Protein AF-A0A7C3I2M3-F1 (afdb_monomer)

Foldseek 3Di:
DDDDDPPCPPDDDPVVVVVVVVPPPVPPPPPVVPPPQPPVRVVVVVVVVLVVVLVVVPPCSDPVVVVLLVVCVVQQPHPCNQVSVVVNCVRPNDDLDDVSLVSCCPHPDLVSNLVSLVSNLVVCVPDDPVSLVVLLVSLVVCLVPPPDPVSNVSSVVSNVSD

Solvent-accessible surface area (backbone atoms only — not comparable to full-atom values): 9684 Å² total; per-residue (Å²): 135,88,78,90,84,92,76,82,73,80,74,80,50,72,67,58,54,51,58,54,58,74,63,54,80,85,72,69,71,79,67,74,67,82,64,76,67,50,72,67,56,49,51,51,50,51,50,50,51,50,51,53,52,26,66,76,54,45,80,71,49,39,72,66,40,53,51,42,55,49,42,33,67,74,23,57,99,43,90,56,21,58,59,34,46,51,57,34,38,77,76,66,46,80,70,92,50,68,71,62,40,60,57,44,63,76,42,86,52,60,72,58,27,52,53,41,50,54,53,49,56,61,58,41,73,83,50,55,70,71,58,42,51,54,49,39,54,53,30,51,51,46,39,76,67,53,88,49,65,66,61,22,51,53,26,51,53,48,49,75,74,103

Radius of gyration: 37.13 Å; Cα contacts (8 Å, |Δi|>4): 96; chains: 1; bounding box: 75×47×115 Å

Structure (mmCIF, N/CA/C/O backbone):
data_AF-A0A7C3I2M3-F1
#
_entry.id   AF-A0A7C3I2M3-F1
#
loop_
_atom_site.group_PDB
_atom_site.id
_atom_site.type_symbol
_atom_site.label_atom_id
_atom_site.label_alt_id
_atom_site.label_comp_id
_atom_site.label_asym_id
_atom_site.label_entity_id
_atom_site.label_seq_id
_atom_site.pdbx_PDB_ins_code
_atom_site.Cartn_x
_atom_site.Cartn_y
_atom_site.Cartn_z
_atom_site.occupancy
_atom_site.B_iso_or_equiv
_atom_site.auth_seq_id
_atom_site.auth_comp_id
_atom_site.auth_asym_id
_atom_site.auth_atom_id
_atom_site.pdbx_PDB_model_num
ATOM 1 N N . MET A 1 1 ? 57.751 -30.299 -99.404 1.00 35.47 1 MET A N 1
ATOM 2 C CA . MET A 1 1 ? 58.621 -30.758 -98.302 1.00 35.47 1 MET A CA 1
ATOM 3 C C . MET A 1 1 ? 58.581 -29.684 -97.222 1.00 35.47 1 MET A C 1
ATOM 5 O O . MET A 1 1 ? 58.797 -28.536 -97.583 1.00 35.47 1 MET A O 1
ATOM 9 N N . ASN A 1 2 ? 58.308 -30.091 -95.975 1.00 37.84 2 ASN A N 1
ATOM 10 C CA . ASN A 1 2 ? 58.285 -29.340 -94.700 1.00 37.84 2 ASN A CA 1
ATOM 11 C C . ASN A 1 2 ? 57.155 -28.319 -94.475 1.00 37.84 2 ASN A C 1
ATOM 13 O O . ASN A 1 2 ? 56.857 -27.534 -95.360 1.00 37.84 2 ASN A O 1
ATOM 17 N N . SER A 1 3 ? 56.537 -28.221 -93.299 1.00 35.56 3 SER A N 1
ATOM 18 C CA . SER A 1 3 ? 56.462 -29.081 -92.101 1.00 35.56 3 SER A CA 1
ATOM 19 C C . SER A 1 3 ? 55.368 -28.475 -91.216 1.00 35.56 3 SER A C 1
ATOM 21 O O . SER A 1 3 ? 55.295 -27.257 -91.093 1.00 35.56 3 SER A O 1
ATOM 23 N N . TYR A 1 4 ? 54.518 -29.327 -90.652 1.00 44.47 4 TYR A N 1
ATOM 24 C CA . TYR A 1 4 ? 53.516 -28.988 -89.644 1.00 44.47 4 TYR A CA 1
ATOM 25 C C . TYR A 1 4 ? 54.179 -28.398 -88.388 1.00 44.47 4 TYR A C 1
ATOM 27 O O . TYR A 1 4 ? 55.302 -28.795 -88.091 1.00 44.47 4 TYR A O 1
ATOM 35 N N . ASP A 1 5 ? 53.483 -27.477 -87.708 1.00 42.78 5 ASP A N 1
ATOM 36 C CA . ASP A 1 5 ? 53.436 -27.274 -86.241 1.00 42.78 5 ASP A CA 1
ATOM 37 C C . ASP A 1 5 ? 53.346 -25.782 -85.867 1.00 42.78 5 ASP A C 1
ATOM 39 O O . ASP A 1 5 ? 54.341 -25.117 -85.603 1.00 42.78 5 ASP A O 1
ATOM 43 N N . GLU A 1 6 ? 52.117 -25.256 -85.820 1.00 44.94 6 GLU A N 1
ATOM 44 C CA . GLU A 1 6 ? 51.787 -23.908 -85.313 1.00 44.94 6 GLU A CA 1
ATOM 45 C C . GLU A 1 6 ? 50.895 -23.973 -84.049 1.00 44.94 6 GLU A C 1
ATOM 47 O O . GLU A 1 6 ? 50.112 -23.072 -83.768 1.00 44.94 6 GLU A O 1
ATOM 52 N N . ASP A 1 7 ? 51.021 -25.043 -83.254 1.00 50.88 7 ASP A N 1
ATOM 53 C CA . ASP A 1 7 ? 50.264 -25.257 -82.007 1.00 50.88 7 ASP A CA 1
ATOM 54 C C . ASP A 1 7 ? 51.186 -25.486 -80.790 1.00 50.88 7 ASP A C 1
ATOM 56 O O . ASP A 1 7 ? 50.942 -26.334 -79.930 1.00 50.88 7 ASP A O 1
ATOM 60 N N . GLU A 1 8 ? 52.246 -24.688 -80.653 1.00 48.03 8 GLU A N 1
ATOM 61 C CA . GLU A 1 8 ? 53.043 -24.623 -79.421 1.00 48.03 8 GLU A CA 1
ATOM 62 C C . GLU A 1 8 ? 52.442 -23.599 -78.438 1.00 48.03 8 GLU A C 1
ATOM 64 O O . GLU A 1 8 ? 53.024 -22.575 -78.086 1.00 48.03 8 GLU A O 1
ATOM 69 N N . LYS A 1 9 ? 51.219 -23.875 -77.960 1.00 58.22 9 LYS A N 1
ATOM 70 C CA . LYS A 1 9 ? 50.716 -23.238 -76.732 1.00 58.22 9 LYS A CA 1
ATOM 71 C C . LYS A 1 9 ? 51.593 -23.703 -75.572 1.00 58.22 9 LYS A C 1
ATOM 73 O O . LYS A 1 9 ? 51.416 -24.815 -75.072 1.00 58.22 9 LYS A O 1
ATOM 78 N N . GLU A 1 10 ? 52.524 -22.840 -75.174 1.00 62.31 10 GLU A N 1
ATOM 79 C CA . GLU A 1 10 ? 53.422 -22.968 -74.023 1.00 62.31 10 GLU A CA 1
ATOM 80 C C . GLU A 1 10 ? 52.710 -23.629 -72.833 1.00 62.31 10 GLU A C 1
ATOM 82 O O . GLU A 1 10 ? 51.893 -23.025 -72.128 1.00 62.31 10 GLU A O 1
ATOM 87 N N . ARG A 1 11 ? 52.992 -24.918 -72.617 1.00 63.59 11 ARG A N 1
ATOM 88 C CA . ARG A 1 11 ? 52.470 -25.645 -71.461 1.00 63.59 11 ARG A CA 1
ATOM 89 C C . ARG A 1 11 ? 53.108 -25.037 -70.206 1.00 63.59 11 ARG A C 1
ATOM 91 O O . ARG A 1 11 ? 54.336 -24.977 -70.140 1.00 63.59 11 ARG A O 1
ATOM 98 N N . PRO A 1 12 ? 52.318 -24.604 -69.207 1.00 69.12 12 PRO A N 1
ATOM 99 C CA . PRO A 1 12 ? 52.857 -23.996 -67.998 1.00 69.12 12 PRO A CA 1
ATOM 100 C C . PRO A 1 12 ? 53.872 -24.912 -67.313 1.00 69.12 12 PRO A C 1
ATOM 102 O O . PRO A 1 12 ? 53.627 -26.109 -67.145 1.00 69.12 12 PRO A O 1
ATOM 105 N N . SER A 1 13 ? 54.994 -24.335 -66.883 1.00 72.12 13 SER A N 1
ATOM 106 C CA . SER A 1 13 ? 56.001 -25.049 -66.102 1.00 72.12 13 SER A CA 1
ATOM 107 C C . SER A 1 13 ? 55.386 -25.606 -64.817 1.00 72.12 13 SER A C 1
ATOM 109 O O . SER A 1 13 ? 54.556 -24.958 -64.174 1.00 72.12 13 SER A O 1
ATOM 111 N N . TRP A 1 14 ? 55.850 -26.779 -64.385 1.00 63.38 14 TRP A N 1
ATOM 112 C CA . TRP A 1 14 ? 55.477 -27.376 -63.099 1.00 63.38 14 TRP A CA 1
ATOM 113 C C . TRP A 1 14 ? 55.650 -26.404 -61.919 1.00 63.38 14 TRP A C 1
ATOM 115 O O . TRP A 1 14 ? 54.838 -26.412 -60.998 1.00 63.38 14 TRP A O 1
ATOM 125 N N . ARG A 1 15 ? 56.634 -25.493 -61.980 1.00 64.31 15 ARG A N 1
ATOM 126 C CA . ARG A 1 15 ? 56.826 -24.429 -60.975 1.00 64.31 15 ARG A CA 1
ATOM 127 C C . ARG A 1 15 ? 55.713 -23.376 -60.978 1.00 64.31 15 ARG A C 1
ATOM 129 O O . ARG A 1 15 ? 55.404 -22.822 -59.927 1.00 64.31 15 ARG A O 1
ATOM 136 N N . ASP A 1 16 ? 55.113 -23.081 -62.129 1.00 68.88 16 ASP A N 1
ATOM 137 C CA . ASP A 1 16 ? 54.008 -22.119 -62.231 1.00 68.88 16 ASP A CA 1
ATOM 138 C C . ASP A 1 16 ? 52.673 -22.730 -61.795 1.00 68.88 16 ASP A C 1
ATOM 140 O O . ASP A 1 16 ? 51.824 -22.028 -61.238 1.00 68.88 16 ASP A O 1
ATOM 144 N N . ILE A 1 17 ? 52.506 -24.041 -61.990 1.00 69.00 17 ILE A N 1
ATOM 145 C CA . ILE A 1 17 ? 51.377 -24.808 -61.445 1.00 69.00 17 ILE A CA 1
ATOM 146 C C . ILE A 1 17 ? 51.446 -24.816 -59.912 1.00 69.00 17 ILE A C 1
ATOM 148 O O . ILE A 1 17 ? 50.445 -24.530 -59.254 1.00 69.00 17 ILE A O 1
ATOM 152 N N . ASP A 1 18 ? 52.631 -25.048 -59.346 1.00 66.25 18 ASP A N 1
ATOM 153 C CA . ASP A 1 18 ? 52.843 -25.068 -57.895 1.00 66.25 18 ASP A CA 1
ATOM 154 C C . ASP A 1 18 ? 52.619 -23.681 -57.264 1.00 66.25 18 ASP A C 1
ATOM 156 O O . ASP A 1 18 ? 51.859 -23.529 -56.306 1.00 66.25 18 ASP A O 1
ATOM 160 N N . ARG A 1 19 ? 53.127 -22.619 -57.909 1.00 68.25 19 ARG A N 1
ATOM 161 C CA . ARG A 1 19 ? 52.897 -21.225 -57.485 1.00 68.25 19 ARG A CA 1
ATOM 162 C C . ARG A 1 19 ? 51.415 -20.823 -57.522 1.00 68.25 19 ARG A C 1
ATOM 164 O O . ARG A 1 19 ? 50.981 -19.984 -56.731 1.00 68.25 19 ARG A O 1
ATOM 171 N N . LYS A 1 20 ? 50.624 -21.384 -58.445 1.00 65.88 20 LYS A N 1
ATOM 172 C CA . LYS A 1 20 ? 49.164 -21.179 -58.488 1.00 65.88 20 LYS A CA 1
ATOM 173 C C . LYS A 1 20 ? 48.440 -21.955 -57.389 1.00 65.88 20 LYS A C 1
ATOM 175 O O . LYS A 1 20 ? 47.449 -21.448 -56.868 1.00 65.88 20 LYS A O 1
ATOM 180 N N . LYS A 1 21 ? 48.935 -23.139 -57.027 1.00 60.31 21 LYS A N 1
ATOM 181 C CA . LYS A 1 21 ? 48.366 -23.982 -55.967 1.00 60.31 21 LYS A CA 1
ATOM 182 C C . LYS A 1 21 ? 48.578 -23.376 -54.574 1.00 60.31 21 LYS A C 1
ATOM 184 O O . LYS A 1 21 ? 47.646 -23.371 -53.770 1.00 60.31 21 LYS A O 1
ATOM 189 N N . ASP A 1 22 ? 49.735 -22.757 -54.341 1.00 57.09 22 ASP A N 1
ATOM 190 C CA . ASP A 1 22 ? 50.035 -22.033 -53.094 1.00 57.09 22 ASP A CA 1
ATOM 191 C C . ASP A 1 22 ? 49.211 -20.748 -52.916 1.00 57.09 22 ASP A C 1
ATOM 193 O O . ASP A 1 22 ? 48.998 -20.279 -51.802 1.00 57.09 22 ASP A O 1
ATOM 197 N N . ARG A 1 23 ? 48.670 -20.187 -54.006 1.00 55.31 23 ARG A N 1
ATOM 198 C CA . ARG A 1 23 ? 47.716 -19.061 -53.964 1.00 55.31 23 ARG A CA 1
ATOM 199 C C . ARG A 1 23 ? 46.261 -19.510 -53.819 1.00 55.31 23 ARG A C 1
ATOM 201 O O . ARG A 1 23 ? 45.343 -18.766 -54.181 1.00 55.31 23 ARG A O 1
ATOM 208 N N . SER A 1 24 ? 46.025 -20.720 -53.321 1.00 54.09 24 SER A N 1
ATOM 209 C CA . SER A 1 24 ? 44.677 -21.184 -53.024 1.00 54.09 24 SER A CA 1
ATOM 210 C C . SER A 1 24 ? 44.012 -20.245 -52.005 1.00 54.09 24 SER A C 1
ATOM 212 O O . SER A 1 24 ? 44.433 -20.101 -50.863 1.00 54.09 24 SER A O 1
ATOM 214 N N . LYS A 1 25 ? 42.914 -19.605 -52.428 1.00 55.88 25 LYS A N 1
ATOM 215 C CA . LYS A 1 25 ? 41.998 -18.785 -51.607 1.00 55.88 25 LYS A CA 1
ATOM 216 C C . LYS A 1 25 ? 41.266 -19.590 -50.512 1.00 55.88 25 LYS A C 1
ATOM 218 O O . LYS A 1 25 ? 40.265 -19.130 -49.974 1.00 55.88 25 LYS A O 1
ATOM 223 N N . HIS A 1 26 ? 41.732 -20.796 -50.199 1.00 51.91 26 HIS A N 1
ATOM 224 C CA . HIS A 1 26 ? 41.027 -21.778 -49.376 1.00 51.91 26 HIS A CA 1
ATOM 225 C C . HIS A 1 26 ? 41.416 -21.746 -47.893 1.00 51.91 26 HIS A C 1
ATOM 227 O O . HIS A 1 26 ? 40.979 -22.601 -47.134 1.00 51.91 26 HIS A O 1
ATOM 233 N N . VAL A 1 27 ? 42.157 -20.722 -47.463 1.00 54.84 27 VAL A N 1
ATOM 234 C CA . VAL A 1 27 ? 42.201 -20.298 -46.057 1.00 54.84 27 VAL A CA 1
ATOM 235 C C . VAL A 1 27 ? 41.993 -18.784 -46.002 1.00 54.84 27 VAL A C 1
ATOM 237 O O . VAL A 1 27 ? 42.814 -18.022 -45.502 1.00 54.84 27 VAL A O 1
ATOM 240 N N . ALA A 1 28 ? 40.859 -18.316 -46.531 1.00 48.94 28 ALA A N 1
ATOM 241 C CA . ALA A 1 28 ? 40.195 -17.229 -45.830 1.00 48.94 28 ALA A CA 1
ATOM 242 C C . ALA A 1 28 ? 39.709 -17.859 -44.527 1.00 48.94 28 ALA A C 1
ATOM 244 O O . ALA A 1 28 ? 38.664 -18.500 -44.486 1.00 48.94 28 ALA A O 1
ATOM 245 N N . GLU A 1 29 ? 40.543 -17.778 -43.496 1.00 52.12 29 GLU A N 1
ATOM 246 C CA . GLU A 1 29 ? 40.106 -17.978 -42.129 1.00 52.12 29 GLU A CA 1
ATOM 247 C C . GLU A 1 29 ? 38.862 -17.090 -41.983 1.00 52.12 29 GLU A C 1
ATOM 249 O O . GLU A 1 29 ? 38.975 -15.862 -41.933 1.00 52.12 29 GLU A O 1
ATOM 254 N N . GLU A 1 30 ? 37.661 -17.675 -41.959 1.00 50.44 30 GLU A N 1
ATOM 255 C CA . GLU A 1 30 ? 36.515 -17.033 -41.328 1.00 50.44 30 GLU A CA 1
ATOM 256 C C . GLU A 1 30 ? 36.839 -16.975 -39.831 1.00 50.44 30 GLU A C 1
ATOM 258 O O . GLU A 1 30 ? 36.185 -17.562 -38.975 1.00 50.44 30 GLU A O 1
ATOM 263 N N . ARG A 1 31 ? 37.850 -16.174 -39.477 1.00 48.91 31 ARG A N 1
ATOM 264 C CA . ARG A 1 31 ? 37.712 -15.324 -38.317 1.00 48.91 31 ARG A CA 1
ATOM 265 C C . ARG A 1 31 ? 36.487 -14.508 -38.663 1.00 48.91 31 ARG A C 1
ATOM 267 O O . ARG A 1 31 ? 36.591 -13.495 -39.358 1.00 48.91 31 ARG A O 1
ATOM 274 N N . SER A 1 32 ? 35.314 -14.958 -38.218 1.00 50.56 32 SER A N 1
ATOM 275 C CA . SER A 1 32 ? 34.227 -14.035 -37.967 1.00 50.56 32 SER A CA 1
ATOM 276 C C . SER A 1 32 ? 34.844 -13.034 -37.002 1.00 50.56 32 SER A C 1
ATOM 278 O O . SER A 1 32 ? 34.954 -13.295 -35.803 1.00 50.56 32 SER A O 1
ATOM 280 N N . ALA A 1 33 ? 35.424 -11.964 -37.549 1.00 50.78 33 ALA A N 1
ATOM 281 C CA . ALA A 1 33 ? 36.006 -10.915 -36.758 1.00 50.78 33 ALA A CA 1
ATOM 282 C C . ALA A 1 33 ? 34.866 -10.537 -35.837 1.00 50.78 33 ALA A C 1
ATOM 284 O O . ALA A 1 33 ? 33.786 -10.177 -36.319 1.00 50.78 33 ALA A O 1
ATOM 285 N N . PHE A 1 34 ? 35.068 -10.736 -34.539 1.00 52.88 34 PHE A N 1
ATOM 286 C CA . PHE A 1 34 ? 34.153 -10.276 -33.522 1.00 52.88 34 PHE A CA 1
ATOM 287 C C . PHE A 1 34 ? 34.203 -8.755 -33.639 1.00 52.88 34 PHE A C 1
ATOM 289 O O . PHE A 1 34 ? 34.972 -8.084 -32.958 1.00 52.88 34 PHE A O 1
ATOM 296 N N . ARG A 1 35 ? 33.502 -8.209 -34.641 1.00 60.69 35 ARG A N 1
ATOM 297 C CA . ARG A 1 35 ? 33.447 -6.784 -34.902 1.00 60.69 35 ARG A CA 1
ATOM 298 C C . ARG A 1 35 ? 32.754 -6.257 -33.663 1.00 60.69 35 ARG A C 1
ATOM 300 O O . ARG A 1 35 ? 31.600 -6.644 -33.443 1.00 60.69 35 ARG A O 1
ATOM 307 N N . PRO A 1 36 ? 33.428 -5.455 -32.823 1.00 56.84 36 PRO A N 1
ATOM 308 C CA . PRO A 1 36 ? 32.761 -4.881 -31.674 1.00 56.84 36 PRO A CA 1
ATOM 309 C C . PRO A 1 36 ? 31.542 -4.149 -32.226 1.00 56.84 36 PRO A C 1
ATOM 311 O O . PRO A 1 36 ? 31.672 -3.270 -33.083 1.00 56.84 36 PRO A O 1
ATOM 314 N N . LYS A 1 37 ? 30.340 -4.604 -31.842 1.00 61.59 37 LYS A N 1
ATOM 315 C CA . LYS A 1 37 ? 29.097 -3.978 -32.295 1.00 61.59 37 LYS A CA 1
ATOM 316 C C . LYS A 1 37 ? 29.236 -2.488 -31.998 1.00 61.59 37 LYS A C 1
ATOM 318 O O . LYS A 1 37 ? 29.553 -2.129 -30.867 1.00 61.59 37 LYS A O 1
ATOM 323 N N . SER A 1 38 ? 29.038 -1.642 -33.011 1.00 76.31 38 SER A N 1
ATOM 324 C CA . SER A 1 38 ? 29.081 -0.185 -32.850 1.00 76.31 38 SER A CA 1
ATOM 325 C C . SER A 1 38 ? 28.263 0.227 -31.625 1.00 76.31 38 SER A C 1
ATOM 327 O O . SER A 1 38 ? 27.218 -0.372 -31.362 1.00 76.31 38 SER A O 1
ATOM 329 N N . ALA A 1 39 ? 28.689 1.264 -30.901 1.00 72.56 39 ALA A N 1
ATOM 330 C CA . ALA A 1 39 ? 27.954 1.783 -29.746 1.00 72.56 39 ALA A CA 1
ATOM 331 C C . ALA A 1 39 ? 26.463 2.027 -30.065 1.00 72.56 39 ALA A C 1
ATOM 333 O O . ALA A 1 39 ? 25.596 1.745 -29.241 1.00 72.56 39 ALA A O 1
ATOM 334 N N . LYS A 1 40 ? 26.148 2.440 -31.304 1.00 75.56 40 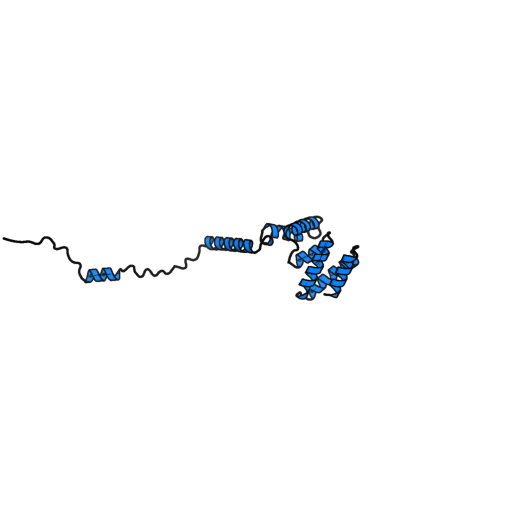LYS A N 1
ATOM 335 C CA . LYS A 1 40 ? 24.766 2.581 -31.795 1.00 75.56 40 LYS A CA 1
ATOM 336 C C . LYS A 1 40 ? 24.026 1.244 -31.911 1.00 75.56 40 LYS A C 1
ATOM 338 O O . LYS A 1 40 ? 22.866 1.162 -31.528 1.00 75.56 40 LYS A O 1
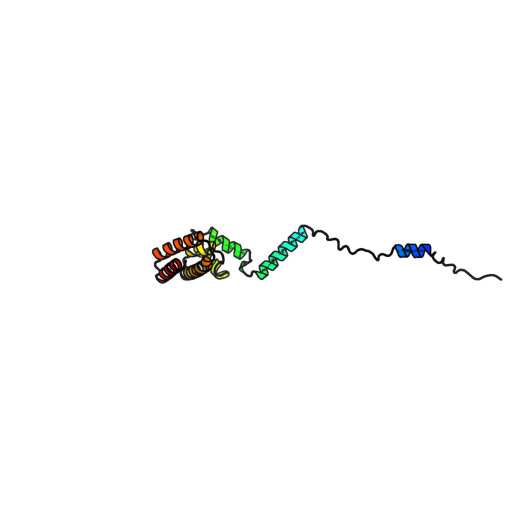ATOM 343 N N . ALA A 1 41 ? 24.687 0.194 -32.397 1.00 77.62 41 ALA A N 1
ATOM 344 C CA . ALA A 1 41 ? 24.109 -1.146 -32.512 1.00 77.62 41 ALA A CA 1
ATOM 345 C C . ALA A 1 41 ? 23.900 -1.799 -31.136 1.00 77.62 41 ALA A C 1
ATOM 347 O O . ALA A 1 41 ? 22.890 -2.461 -30.917 1.00 77.62 41 ALA A O 1
ATOM 348 N N . GLN A 1 42 ? 24.814 -1.572 -30.188 1.00 78.31 42 GLN A N 1
ATOM 349 C CA . GLN A 1 42 ? 24.634 -2.001 -28.798 1.00 78.31 42 GLN A CA 1
ATOM 350 C C . GLN A 1 42 ? 23.494 -1.240 -28.112 1.00 78.31 42 GLN A C 1
ATOM 352 O O . GLN A 1 42 ? 22.702 -1.844 -27.394 1.00 78.31 42 GLN A O 1
ATOM 357 N N . TRP A 1 43 ? 23.378 0.070 -28.350 1.00 78.62 43 TRP A N 1
ATOM 358 C CA . TRP A 1 43 ? 22.272 0.877 -27.833 1.00 78.62 43 TRP A CA 1
ATOM 359 C C . TRP A 1 43 ? 20.922 0.420 -28.398 1.00 78.62 43 TRP A C 1
ATOM 361 O O . TRP A 1 43 ? 19.994 0.191 -27.626 1.00 78.62 43 TRP A O 1
ATOM 371 N N . ALA A 1 44 ? 20.838 0.194 -29.711 1.00 79.19 44 ALA A N 1
ATOM 372 C CA . ALA A 1 44 ? 19.635 -0.321 -30.361 1.00 79.19 44 ALA A CA 1
ATOM 373 C C . ALA A 1 44 ? 19.265 -1.724 -29.853 1.00 79.19 44 ALA A C 1
ATOM 375 O O . ALA A 1 44 ? 18.106 -1.975 -29.537 1.00 79.19 44 ALA A O 1
ATOM 376 N N . GLN A 1 45 ? 20.249 -2.614 -29.677 1.00 78.19 45 GLN A N 1
ATOM 377 C CA . GLN A 1 45 ? 20.020 -3.938 -29.094 1.00 78.19 45 GLN A CA 1
ATOM 378 C C . GLN A 1 45 ? 19.508 -3.843 -27.648 1.00 78.19 45 GLN A C 1
ATOM 380 O O . GLN A 1 45 ? 18.614 -4.595 -27.272 1.00 78.19 45 GLN A O 1
ATOM 385 N N . LYS A 1 46 ? 20.033 -2.907 -26.845 1.00 78.31 46 LYS A N 1
ATOM 386 C CA . LYS A 1 46 ? 19.537 -2.650 -25.484 1.00 78.31 46 LYS A CA 1
ATOM 387 C C . LYS A 1 46 ? 18.103 -2.119 -25.478 1.00 78.31 46 LYS A C 1
ATOM 389 O O . LYS A 1 46 ? 17.334 -2.531 -24.618 1.00 78.31 46 LYS A O 1
ATOM 394 N N . GLN A 1 47 ? 17.738 -1.230 -26.407 1.00 78.81 47 GLN A N 1
ATOM 395 C CA . GLN A 1 47 ? 16.353 -0.753 -26.519 1.00 78.81 47 GLN A CA 1
ATOM 396 C C . GLN A 1 47 ? 15.412 -1.888 -26.930 1.00 78.81 47 GLN A C 1
ATOM 398 O O . GLN A 1 47 ? 14.404 -2.093 -26.267 1.00 78.81 47 GLN A O 1
ATOM 403 N N . TYR A 1 48 ? 15.793 -2.687 -27.929 1.00 76.19 48 TYR A N 1
ATOM 404 C CA . TYR A 1 48 ? 15.007 -3.837 -28.377 1.00 76.19 48 TYR A CA 1
ATOM 405 C C . TYR A 1 48 ? 14.797 -4.870 -27.262 1.00 76.19 48 TYR A C 1
ATOM 407 O O . TYR A 1 48 ? 13.675 -5.296 -27.018 1.00 76.19 48 TYR A O 1
ATOM 415 N N . LEU A 1 49 ? 15.852 -5.236 -26.525 1.00 77.31 49 LEU A N 1
ATOM 416 C CA . LEU A 1 49 ? 15.728 -6.145 -25.379 1.00 77.31 49 LEU A CA 1
ATOM 417 C C . LEU A 1 49 ? 14.805 -5.574 -24.299 1.00 77.31 49 LEU A C 1
ATOM 419 O O . LEU A 1 49 ? 13.980 -6.300 -23.759 1.00 77.31 49 LEU A O 1
ATOM 423 N N . 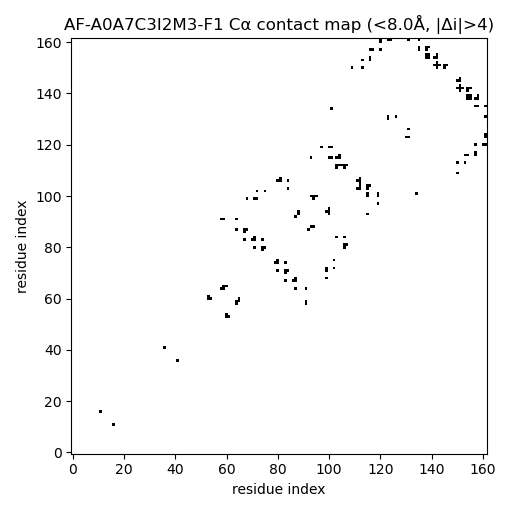LYS A 1 50 ? 14.894 -4.269 -24.029 1.00 72.94 50 LYS A N 1
ATOM 424 C CA . LYS A 1 50 ? 14.015 -3.592 -23.073 1.00 72.94 50 LYS A CA 1
ATOM 425 C C . LYS A 1 50 ? 12.555 -3.591 -23.535 1.00 72.94 50 LYS A C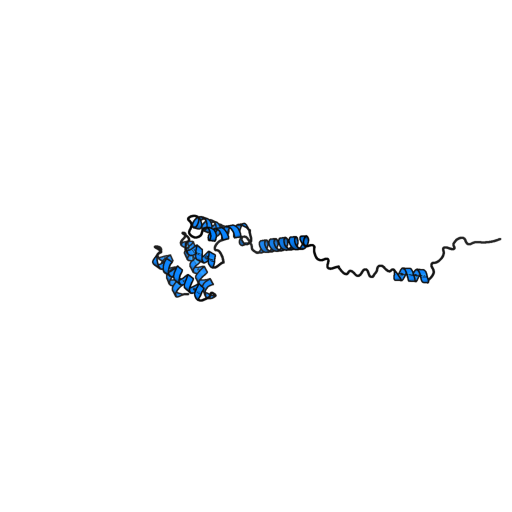 1
ATOM 427 O O . LYS A 1 50 ? 11.666 -3.794 -22.719 1.00 72.94 50 LYS A O 1
ATOM 432 N N . GLU A 1 51 ? 12.297 -3.387 -24.823 1.00 68.62 51 GLU A N 1
ATOM 433 C CA . GLU A 1 51 ? 10.950 -3.448 -25.405 1.00 68.62 51 GLU A CA 1
ATOM 434 C C . GLU A 1 51 ? 10.372 -4.865 -25.364 1.00 68.62 51 GLU A C 1
ATOM 436 O O . GLU A 1 51 ? 9.217 -5.040 -24.983 1.00 68.62 51 GLU A O 1
ATOM 441 N N . VAL A 1 52 ? 11.183 -5.877 -25.673 1.00 73.25 52 VAL A N 1
ATOM 442 C CA . VAL A 1 52 ? 10.791 -7.289 -25.583 1.00 73.25 52 VAL A CA 1
ATOM 443 C C . VAL A 1 52 ? 10.516 -7.686 -24.131 1.00 73.25 52 VAL A C 1
ATOM 445 O O . VAL A 1 52 ? 9.476 -8.268 -23.841 1.00 73.25 52 VAL A O 1
ATOM 448 N N . GLU A 1 53 ? 11.384 -7.318 -23.188 1.00 65.25 53 GLU A N 1
ATOM 449 C CA . GLU A 1 53 ? 11.121 -7.521 -21.760 1.00 65.25 53 GLU A CA 1
ATOM 450 C C . GLU A 1 53 ? 9.843 -6.812 -21.302 1.00 65.25 53 GLU A C 1
ATOM 452 O O . GLU A 1 53 ? 9.100 -7.355 -20.487 1.00 65.25 53 GLU A O 1
ATOM 457 N N . ASN A 1 54 ? 9.566 -5.617 -21.822 1.00 61.69 54 ASN A N 1
ATOM 458 C CA . ASN A 1 54 ? 8.344 -4.889 -21.500 1.00 61.69 54 ASN A CA 1
ATOM 459 C C . ASN A 1 54 ? 7.094 -5.576 -22.064 1.00 61.69 54 ASN A C 1
ATOM 461 O O . ASN A 1 54 ? 6.069 -5.610 -21.389 1.00 61.69 54 ASN A O 1
ATOM 465 N N . LEU A 1 55 ? 7.190 -6.178 -23.251 1.00 63.72 55 LEU A N 1
ATOM 466 C CA . LEU A 1 55 ? 6.142 -7.024 -23.829 1.00 63.72 55 LEU A CA 1
ATOM 467 C C . LEU A 1 55 ? 5.822 -8.227 -22.930 1.00 63.72 55 LEU A C 1
ATOM 469 O O . LEU A 1 55 ? 4.653 -8.563 -22.755 1.00 63.72 55 LEU A O 1
ATOM 473 N N . PHE A 1 56 ? 6.837 -8.832 -22.307 1.00 62.22 56 PHE A N 1
ATOM 474 C CA . PHE A 1 56 ? 6.651 -9.974 -21.405 1.00 62.22 56 PHE A CA 1
ATOM 475 C C . PHE A 1 56 ? 6.243 -9.595 -19.971 1.00 62.22 56 PHE A C 1
ATOM 477 O O . PHE A 1 56 ? 5.693 -10.431 -19.260 1.00 62.22 56 PHE A O 1
ATOM 484 N N . LYS A 1 57 ? 6.460 -8.345 -19.540 1.00 62.06 57 LYS A N 1
ATOM 485 C CA . LYS A 1 57 ? 6.083 -7.833 -18.203 1.00 62.06 57 LYS A CA 1
ATOM 486 C C . LYS A 1 57 ? 4.650 -7.255 -18.139 1.00 62.06 57 LYS A C 1
ATOM 488 O O . LYS A 1 57 ? 4.210 -6.828 -17.073 1.00 62.06 57 LYS A O 1
ATOM 493 N N . GLY A 1 58 ? 3.905 -7.255 -19.249 1.00 68.62 58 GLY A N 1
ATOM 494 C CA . GLY A 1 58 ? 2.490 -6.856 -19.304 1.00 68.62 58 GLY A CA 1
ATOM 495 C C . GLY A 1 58 ? 2.239 -5.351 -19.110 1.00 68.62 58 GLY A C 1
ATOM 496 O O . GLY A 1 58 ? 3.138 -4.524 -19.269 1.00 68.62 58 GLY A O 1
ATOM 497 N N . LYS A 1 59 ? 1.001 -4.972 -18.745 1.00 68.56 59 LYS A N 1
ATOM 498 C CA . LYS A 1 59 ? 0.574 -3.562 -18.582 1.00 68.56 59 LYS A CA 1
ATOM 499 C C . LYS A 1 59 ? 1.447 -2.748 -17.608 1.00 68.56 59 LYS A C 1
ATOM 501 O O . LYS A 1 59 ? 1.568 -1.539 -17.779 1.00 68.56 59 LYS A O 1
ATOM 506 N N . LYS A 1 60 ? 2.092 -3.394 -16.625 1.00 70.62 60 LYS A N 1
ATOM 507 C CA . LYS A 1 60 ? 2.938 -2.744 -15.603 1.00 70.62 60 LYS A CA 1
ATOM 508 C C . LYS A 1 60 ? 4.347 -2.356 -16.101 1.00 70.62 60 LYS A C 1
ATOM 510 O O . LYS A 1 60 ? 5.092 -1.679 -15.397 1.00 70.62 60 LYS A O 1
ATOM 515 N N . ALA A 1 61 ? 4.732 -2.742 -17.320 1.00 71.94 61 ALA A N 1
ATOM 516 C CA . ALA A 1 61 ? 6.045 -2.423 -17.898 1.00 71.94 61 ALA A CA 1
ATOM 517 C C . ALA A 1 61 ? 6.074 -1.122 -18.718 1.00 71.94 61 ALA A C 1
ATOM 519 O O . ALA A 1 61 ? 7.103 -0.743 -19.288 1.00 71.94 61 ALA A O 1
ATOM 520 N N . THR A 1 62 ? 4.927 -0.456 -18.834 1.00 82.56 62 THR A N 1
ATOM 521 C CA . THR A 1 62 ? 4.769 0.745 -19.646 1.00 82.56 62 THR A CA 1
ATOM 522 C C . THR A 1 62 ? 5.300 1.977 -18.914 1.00 82.56 62 THR A C 1
ATOM 524 O O . THR A 1 62 ? 5.347 2.047 -17.684 1.00 82.56 62 THR A O 1
ATOM 527 N N . LYS A 1 63 ? 5.686 3.004 -19.682 1.00 86.12 63 LYS A N 1
ATOM 528 C CA . LYS A 1 63 ? 6.013 4.322 -19.111 1.00 86.12 63 LYS A CA 1
ATOM 529 C C . LYS A 1 63 ? 4.811 4.920 -18.376 1.00 86.12 63 LYS A C 1
ATOM 531 O O . LYS A 1 63 ? 4.989 5.616 -17.387 1.00 86.12 63 LYS A O 1
ATOM 536 N N . GLU A 1 64 ? 3.605 4.629 -18.850 1.00 88.38 64 GLU A N 1
ATOM 537 C CA . GLU A 1 64 ? 2.350 5.084 -18.255 1.00 88.38 64 GLU A CA 1
ATOM 538 C C . GLU A 1 64 ? 2.140 4.501 -16.860 1.00 88.38 64 GLU A C 1
ATOM 540 O O . GLU A 1 64 ? 1.796 5.250 -15.948 1.00 88.38 64 GLU A O 1
ATOM 545 N N . HIS A 1 65 ? 2.437 3.212 -16.664 1.00 91.06 65 HIS A N 1
ATOM 546 C CA . HIS A 1 65 ? 2.419 2.600 -15.340 1.00 91.06 65 HIS A CA 1
ATOM 547 C C . HIS A 1 65 ? 3.406 3.289 -14.392 1.00 91.06 65 HIS A C 1
ATOM 549 O O . HIS A 1 65 ? 3.031 3.642 -13.278 1.00 91.06 65 HIS A O 1
ATOM 555 N N . ALA A 1 66 ? 4.641 3.547 -14.839 1.00 90.38 66 ALA A N 1
ATOM 556 C CA . ALA A 1 66 ? 5.641 4.231 -14.018 1.00 90.38 66 ALA A CA 1
ATOM 557 C C . ALA A 1 66 ? 5.198 5.652 -13.623 1.00 90.38 66 ALA A C 1
ATOM 559 O O . ALA A 1 66 ? 5.337 6.038 -12.467 1.00 90.38 66 ALA A O 1
ATOM 560 N N . ILE A 1 67 ? 4.606 6.406 -14.556 1.00 93.44 67 ILE A N 1
ATOM 561 C CA . ILE A 1 67 ? 4.070 7.750 -14.288 1.00 93.44 67 ILE A CA 1
ATOM 562 C C . ILE A 1 67 ? 2.893 7.683 -13.308 1.00 93.44 67 ILE A C 1
ATOM 564 O O . ILE A 1 67 ? 2.798 8.507 -12.399 1.00 93.44 67 ILE A O 1
ATOM 568 N N . ALA A 1 68 ? 1.985 6.721 -13.485 1.00 92.75 68 ALA A N 1
ATOM 569 C CA . ALA A 1 68 ? 0.837 6.543 -12.601 1.00 92.75 68 ALA A CA 1
ATOM 570 C C . ALA A 1 68 ? 1.272 6.129 -11.186 1.00 92.75 68 ALA A C 1
ATOM 572 O O . ALA A 1 68 ? 0.743 6.650 -10.206 1.00 92.75 68 ALA A O 1
ATOM 573 N N . HIS A 1 69 ? 2.268 5.249 -11.087 1.00 94.12 69 HIS A N 1
ATOM 574 C CA . HIS A 1 69 ? 2.880 4.822 -9.831 1.00 94.12 69 HIS A CA 1
ATOM 575 C C . HIS A 1 69 ? 3.558 5.994 -9.112 1.00 94.12 69 HIS A C 1
ATOM 577 O O . HIS A 1 69 ? 3.230 6.295 -7.966 1.00 94.12 69 HIS A O 1
ATOM 583 N N . GLU A 1 70 ? 4.405 6.751 -9.813 1.00 95.25 70 GLU A N 1
ATOM 584 C CA . GLU A 1 70 ? 5.067 7.941 -9.266 1.00 95.25 70 GLU A CA 1
ATOM 585 C C . GLU A 1 70 ? 4.054 9.011 -8.826 1.00 95.25 70 GLU A C 1
ATOM 587 O O . GLU A 1 70 ? 4.245 9.683 -7.809 1.00 95.25 70 GLU A O 1
ATOM 592 N N . ALA A 1 71 ? 2.937 9.153 -9.547 1.00 95.56 71 ALA A N 1
ATOM 593 C CA . ALA A 1 71 ? 1.881 10.089 -9.183 1.00 95.56 71 ALA A CA 1
ATOM 594 C C . ALA A 1 71 ? 1.257 9.778 -7.811 1.00 95.56 71 ALA A C 1
ATOM 596 O O . ALA A 1 71 ? 0.894 10.720 -7.103 1.00 95.56 71 ALA A O 1
ATOM 597 N N . ILE A 1 72 ? 1.161 8.504 -7.406 1.00 97.00 72 ILE A N 1
ATOM 598 C CA . ILE A 1 72 ? 0.672 8.125 -6.068 1.00 97.00 72 ILE A CA 1
ATOM 599 C C . ILE A 1 72 ? 1.588 8.715 -4.994 1.00 97.00 72 ILE A C 1
ATOM 601 O O . ILE A 1 72 ? 1.111 9.410 -4.095 1.00 97.00 72 ILE A O 1
ATOM 605 N N . HIS A 1 73 ? 2.899 8.505 -5.128 1.00 96.50 73 HIS A N 1
ATOM 606 C CA . HIS A 1 73 ? 3.902 9.024 -4.192 1.00 96.50 73 HIS A CA 1
ATOM 607 C C . HIS A 1 73 ? 3.928 10.548 -4.181 1.00 96.50 73 HIS A C 1
ATOM 609 O O . HIS A 1 73 ? 3.875 11.172 -3.124 1.00 96.50 73 HIS A O 1
ATOM 615 N N . LYS A 1 74 ? 3.937 11.164 -5.365 1.00 96.81 74 LYS A N 1
ATOM 616 C CA . LYS A 1 74 ? 3.980 12.622 -5.518 1.00 96.81 74 LYS A CA 1
ATOM 617 C C . LYS A 1 74 ? 2.780 13.320 -4.883 1.00 96.81 74 LYS A C 1
ATOM 619 O O . LYS A 1 74 ? 2.912 14.439 -4.392 1.00 96.81 74 LYS A O 1
ATOM 624 N N . TYR A 1 75 ? 1.604 12.702 -4.953 1.00 96.94 75 TYR A N 1
ATOM 625 C CA . TYR A 1 75 ? 0.374 13.286 -4.432 1.00 96.94 75 TYR A CA 1
ATOM 626 C C . TYR A 1 75 ? 0.015 12.811 -3.025 1.00 96.94 75 TYR A C 1
ATOM 628 O O . TYR A 1 75 ? -1.017 13.259 -2.522 1.00 96.94 75 TYR A O 1
ATOM 636 N N . ALA A 1 76 ? 0.835 11.980 -2.375 1.00 94.25 76 ALA A N 1
ATOM 637 C CA . ALA A 1 76 ? 0.626 11.555 -0.993 1.00 94.25 76 ALA A CA 1
ATOM 638 C C . ALA A 1 76 ? 0.417 12.763 -0.060 1.00 94.25 76 ALA A C 1
ATOM 640 O O . ALA A 1 76 ? 1.115 13.772 -0.152 1.00 94.25 76 ALA A O 1
ATOM 641 N N . GLY A 1 77 ? -0.604 12.692 0.798 1.00 91.25 77 GLY A N 1
ATOM 642 C CA . GLY A 1 77 ? -0.981 13.792 1.698 1.00 91.25 77 GLY A CA 1
ATOM 643 C C . GLY A 1 77 ? -1.656 14.998 1.025 1.00 91.25 77 GLY A C 1
ATOM 644 O O . GLY A 1 77 ? -2.008 15.957 1.705 1.00 91.25 77 GLY A O 1
ATOM 645 N N . THR A 1 78 ? -1.876 14.973 -0.294 1.00 96.19 78 THR A N 1
ATOM 646 C CA . THR A 1 78 ? -2.591 16.038 -1.020 1.00 96.19 78 THR A CA 1
ATOM 647 C C . THR A 1 78 ? -4.008 15.608 -1.402 1.00 96.19 78 THR A C 1
ATOM 649 O O . THR A 1 78 ? -4.318 14.421 -1.500 1.00 96.19 78 THR A O 1
ATOM 652 N N . SER A 1 79 ? -4.874 16.569 -1.736 1.00 93.25 79 SER A N 1
ATOM 653 C CA . SER A 1 79 ? -6.236 16.284 -2.221 1.00 93.25 79 SER A CA 1
ATOM 654 C C . SER A 1 79 ? -6.271 15.451 -3.512 1.00 93.25 79 SER A C 1
ATOM 656 O O . SER A 1 79 ? -7.267 14.782 -3.792 1.00 93.25 79 SER A O 1
ATOM 658 N N . LYS A 1 80 ? -5.180 15.448 -4.292 1.00 96.12 80 LYS A N 1
ATOM 659 C CA . LYS A 1 80 ? -5.056 14.687 -5.545 1.00 96.12 80 LYS A CA 1
ATOM 660 C C . LYS A 1 80 ? -4.742 13.206 -5.326 1.00 96.12 80 LYS A C 1
ATOM 662 O O . LYS A 1 80 ? -4.922 12.432 -6.266 1.00 96.12 80 LYS A O 1
ATOM 667 N N . PHE A 1 81 ? -4.334 12.810 -4.116 1.00 97.19 81 PHE A N 1
ATOM 668 C CA . PHE A 1 81 ? -3.959 11.433 -3.782 1.00 97.19 81 PHE A CA 1
ATOM 669 C C . PHE A 1 81 ? -5.043 10.432 -4.181 1.00 97.19 81 PHE A C 1
ATOM 671 O O . PHE A 1 81 ? -4.810 9.518 -4.967 1.00 97.19 81 PHE A O 1
ATOM 678 N N . ASN A 1 82 ? -6.271 10.674 -3.718 1.00 96.75 82 ASN A N 1
ATOM 679 C CA . ASN A 1 82 ? -7.390 9.771 -3.953 1.00 96.75 82 ASN A CA 1
ATOM 680 C C . ASN A 1 82 ? -7.710 9.598 -5.446 1.00 96.75 82 ASN A C 1
ATOM 682 O O . ASN A 1 82 ? -8.097 8.518 -5.889 1.00 96.75 82 ASN A O 1
ATOM 686 N N . THR A 1 83 ? -7.548 10.654 -6.240 1.00 96.88 83 THR A N 1
ATOM 687 C CA . THR A 1 83 ? -7.759 10.586 -7.689 1.00 96.88 83 THR A CA 1
ATOM 688 C C . THR A 1 83 ? -6.647 9.794 -8.374 1.00 96.88 83 THR A C 1
ATOM 690 O O . THR A 1 83 ? -6.933 9.030 -9.292 1.00 96.88 83 THR A O 1
ATOM 693 N N . ALA A 1 84 ? -5.395 9.956 -7.935 1.00 96.62 84 ALA A N 1
ATOM 694 C CA . ALA A 1 84 ? -4.255 9.220 -8.478 1.00 96.62 84 ALA A CA 1
ATOM 695 C C . ALA A 1 84 ? -4.356 7.717 -8.179 1.00 96.62 84 ALA A C 1
ATOM 697 O O . ALA A 1 84 ? -4.269 6.911 -9.102 1.00 96.62 84 ALA A O 1
ATOM 698 N N . VAL A 1 85 ? -4.644 7.356 -6.924 1.00 96.94 85 VAL A N 1
ATOM 699 C CA . VAL A 1 85 ? -4.835 5.958 -6.505 1.00 96.94 85 VAL A CA 1
ATOM 700 C C . VAL A 1 85 ? -5.999 5.313 -7.255 1.00 96.94 85 VAL A C 1
ATOM 702 O O . VAL A 1 85 ? -5.841 4.218 -7.782 1.00 96.94 85 VAL A O 1
ATOM 705 N N . LYS A 1 86 ? -7.139 6.012 -7.383 1.00 96.69 86 LYS A N 1
ATOM 706 C CA . LYS A 1 86 ? -8.298 5.498 -8.130 1.00 96.69 86 LYS A CA 1
ATOM 707 C C . LYS A 1 86 ? -7.921 5.112 -9.564 1.00 96.69 86 LYS A C 1
ATOM 709 O O . LYS A 1 86 ? -8.172 3.988 -9.978 1.00 96.69 86 LYS A O 1
ATOM 714 N N . LYS A 1 87 ? -7.283 6.036 -10.291 1.00 95.38 87 LYS A N 1
ATOM 715 C CA . LYS A 1 87 ? -6.858 5.810 -11.682 1.00 95.38 87 LYS A CA 1
ATOM 716 C C . LYS A 1 87 ? -5.864 4.660 -11.808 1.00 95.38 87 LYS A C 1
ATOM 718 O O . LYS A 1 87 ? -5.911 3.926 -12.785 1.00 95.38 87 LYS A O 1
ATOM 723 N N . TYR A 1 88 ? -4.954 4.530 -10.844 1.00 95.56 88 TYR A N 1
ATOM 724 C CA . TYR A 1 88 ? -3.973 3.454 -10.852 1.00 95.56 88 TYR A CA 1
ATOM 725 C C . TYR A 1 88 ? -4.641 2.088 -10.671 1.00 95.56 88 TYR A C 1
ATOM 727 O O . TYR A 1 88 ? -4.405 1.193 -11.474 1.00 95.56 88 TYR A O 1
ATOM 735 N N . ILE A 1 89 ? -5.510 1.947 -9.666 1.00 94.38 89 ILE A N 1
ATOM 736 C CA . ILE A 1 89 ? -6.172 0.672 -9.355 1.00 94.38 89 ILE A CA 1
ATOM 737 C C . ILE A 1 89 ? -7.111 0.237 -10.486 1.00 94.38 89 ILE A C 1
ATOM 739 O O . ILE A 1 89 ? -7.148 -0.945 -10.812 1.00 94.38 89 ILE A O 1
ATOM 743 N N . GLU A 1 90 ? -7.837 1.170 -11.111 1.00 92.69 90 GLU A N 1
ATOM 744 C CA . GLU A 1 90 ? -8.725 0.863 -12.244 1.00 92.69 90 GLU A CA 1
ATOM 745 C C . GLU A 1 90 ? -7.973 0.252 -13.441 1.00 92.69 90 GLU A C 1
ATOM 747 O O . GLU A 1 90 ? -8.514 -0.617 -14.121 1.00 92.69 90 GLU A O 1
ATOM 752 N N . GLU A 1 91 ? -6.729 0.673 -13.687 1.00 90.56 91 GLU A N 1
ATOM 753 C CA . GLU A 1 91 ? -5.952 0.230 -14.852 1.00 90.56 91 GLU A CA 1
ATOM 754 C C . GLU A 1 91 ? -4.996 -0.938 -14.543 1.00 90.56 91 GLU A C 1
ATOM 756 O O . GLU A 1 91 ? -4.769 -1.799 -15.402 1.00 90.56 91 GLU A O 1
ATOM 761 N N . TYR A 1 92 ? -4.430 -0.971 -13.331 1.00 91.12 92 TYR A N 1
ATOM 762 C CA . TYR A 1 92 ? -3.300 -1.838 -12.966 1.00 91.12 92 TYR A CA 1
ATOM 763 C C . TYR A 1 92 ? -3.530 -2.721 -11.726 1.00 91.12 92 TYR A C 1
ATOM 765 O O . TYR A 1 92 ? -2.645 -3.519 -11.407 1.00 91.12 92 TYR A O 1
ATOM 773 N N . ASP A 1 93 ? -4.691 -2.613 -11.068 1.00 91.69 93 ASP A N 1
ATOM 774 C CA . ASP A 1 93 ? -5.004 -3.231 -9.766 1.00 91.69 93 ASP A CA 1
ATOM 775 C C . ASP A 1 93 ? -4.046 -2.768 -8.641 1.00 91.69 93 ASP A C 1
ATOM 777 O O . ASP A 1 93 ? -3.460 -1.683 -8.721 1.00 91.69 93 ASP A O 1
ATOM 781 N N . LEU A 1 94 ? -3.926 -3.528 -7.544 1.00 93.12 94 LEU A N 1
ATOM 782 C CA . LEU A 1 94 ? -3.043 -3.172 -6.432 1.00 93.12 94 LEU A CA 1
ATOM 783 C C . LEU A 1 94 ? -1.554 -3.156 -6.849 1.00 93.12 94 LEU A C 1
ATOM 785 O O . LEU A 1 94 ? -1.096 -4.011 -7.620 1.00 93.12 94 LEU A O 1
ATOM 789 N N . PRO A 1 95 ? -0.774 -2.200 -6.311 1.00 93.31 95 PRO A N 1
ATOM 790 C CA . PRO A 1 95 ? 0.674 -2.188 -6.467 1.00 93.31 95 PRO A CA 1
ATOM 791 C C . PRO A 1 95 ? 1.314 -3.346 -5.689 1.00 93.31 95 PRO A C 1
ATOM 793 O O . PRO A 1 95 ? 0.811 -3.773 -4.653 1.00 93.31 95 PRO A O 1
ATOM 796 N N . ASP A 1 96 ? 2.452 -3.836 -6.177 1.00 89.69 96 ASP A N 1
ATOM 797 C CA . ASP A 1 96 ? 3.143 -4.990 -5.583 1.00 89.69 96 ASP A CA 1
ATOM 798 C C . ASP A 1 96 ? 4.184 -4.586 -4.524 1.00 89.69 96 ASP A C 1
ATOM 800 O O . ASP A 1 96 ? 4.638 -5.423 -3.733 1.00 89.69 96 ASP A O 1
ATOM 804 N N . ASP A 1 97 ? 4.587 -3.314 -4.518 1.00 92.06 97 ASP A N 1
ATOM 805 C CA . ASP A 1 97 ? 5.640 -2.790 -3.660 1.00 92.06 97 ASP A CA 1
ATOM 806 C C . ASP A 1 97 ? 5.111 -2.303 -2.305 1.00 92.06 97 ASP A C 1
ATOM 808 O O . ASP A 1 97 ? 4.034 -1.712 -2.186 1.00 92.06 97 ASP A O 1
ATOM 812 N N . TRP A 1 98 ? 5.915 -2.539 -1.268 1.00 93.94 98 TRP A N 1
ATOM 813 C CA . TRP A 1 98 ? 5.542 -2.258 0.114 1.00 93.94 98 TRP A CA 1
ATOM 814 C C . T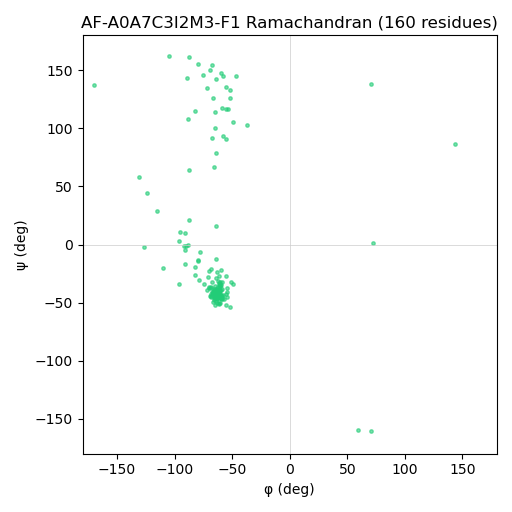RP A 1 98 ? 5.212 -0.785 0.357 1.00 93.94 98 TRP A C 1
ATOM 816 O O . TRP A 1 98 ? 4.213 -0.475 1.001 1.00 93.94 98 TRP A O 1
ATOM 826 N N . SER A 1 99 ? 6.039 0.137 -0.143 1.00 94.25 99 SER A N 1
ATOM 827 C CA . SER A 1 99 ? 5.888 1.565 0.152 1.00 94.25 99 SER A CA 1
ATOM 828 C C . SER A 1 99 ? 4.602 2.132 -0.442 1.00 94.25 99 SER A C 1
ATOM 830 O O . SER A 1 99 ? 3.899 2.877 0.240 1.00 94.25 99 SER A O 1
ATOM 832 N N . THR A 1 100 ? 4.243 1.744 -1.667 1.00 96.12 100 THR A N 1
ATOM 833 C CA . THR A 1 10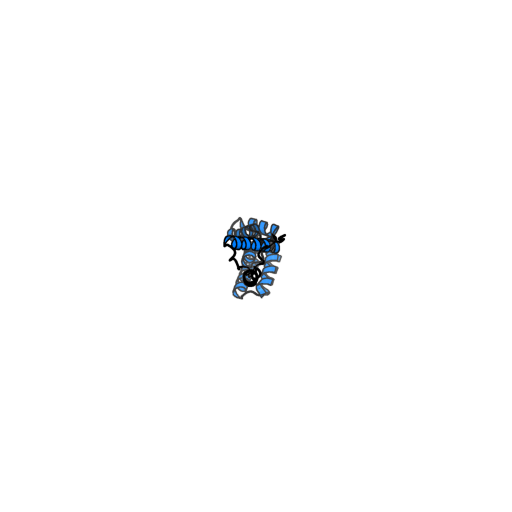0 ? 2.986 2.182 -2.289 1.00 96.12 100 THR A CA 1
ATOM 834 C C . THR A 1 100 ? 1.787 1.551 -1.595 1.00 96.12 100 THR A C 1
ATOM 836 O O . THR A 1 100 ? 0.850 2.271 -1.258 1.00 96.12 100 THR A O 1
ATOM 839 N N . LEU A 1 101 ? 1.825 0.247 -1.289 1.00 96.69 101 LEU A N 1
ATOM 840 C CA . LEU A 1 101 ? 0.779 -0.402 -0.487 1.00 96.69 101 LEU A CA 1
ATOM 841 C C . LEU A 1 101 ? 0.580 0.304 0.861 1.00 96.69 101 LEU A C 1
ATOM 843 O O . LEU A 1 101 ? -0.550 0.566 1.263 1.00 96.69 101 LEU A O 1
ATOM 847 N N . PHE A 1 102 ? 1.665 0.686 1.531 1.00 96.12 102 PHE A N 1
ATOM 848 C CA . PHE A 1 102 ? 1.602 1.397 2.804 1.00 96.12 102 PHE A CA 1
ATOM 849 C C . PHE A 1 102 ? 0.931 2.774 2.682 1.00 96.12 102 PHE A C 1
ATOM 851 O O . PHE A 1 102 ? 0.156 3.155 3.559 1.00 96.12 102 PHE A O 1
ATOM 858 N N . LEU A 1 103 ? 1.170 3.507 1.587 1.00 96.88 103 LEU A N 1
ATOM 859 C CA . LEU A 1 103 ? 0.472 4.769 1.301 1.00 96.88 103 LEU A CA 1
ATOM 860 C C . LEU A 1 103 ? -1.024 4.554 1.054 1.00 96.88 103 LEU A C 1
ATOM 862 O O . LEU A 1 103 ? -1.845 5.367 1.477 1.00 96.88 103 LEU A O 1
ATOM 866 N N . LEU A 1 104 ? -1.394 3.462 0.380 1.00 97.25 104 LEU A N 1
ATOM 867 C CA . LEU A 1 104 ? -2.789 3.140 0.071 1.00 97.25 104 LEU A CA 1
ATOM 868 C C . LEU A 1 104 ? -3.645 2.874 1.322 1.00 97.25 104 LEU A C 1
ATOM 870 O O . LEU A 1 104 ? -4.868 2.896 1.214 1.00 97.25 104 LEU A O 1
ATOM 874 N N . LEU A 1 105 ? -3.048 2.697 2.505 1.00 96.31 105 LEU A N 1
ATOM 875 C CA . LEU A 1 105 ? -3.787 2.645 3.772 1.00 96.31 105 LEU A CA 1
ATOM 876 C C . LEU A 1 105 ? -4.520 3.959 4.099 1.00 96.31 105 LEU A C 1
ATOM 878 O O . LEU A 1 105 ? -5.504 3.931 4.830 1.00 96.31 105 LEU A O 1
ATOM 882 N N . ASP A 1 106 ? -4.075 5.092 3.543 1.00 94.12 106 ASP A N 1
ATOM 883 C CA . ASP A 1 106 ? -4.734 6.401 3.685 1.00 94.12 106 ASP A CA 1
ATOM 884 C C . ASP A 1 106 ? -5.763 6.677 2.571 1.00 94.12 106 ASP A C 1
ATOM 886 O O . ASP A 1 106 ? -6.238 7.805 2.396 1.00 94.12 106 ASP A O 1
ATOM 890 N N . TYR A 1 107 ? -6.088 5.668 1.758 1.00 96.00 107 TYR A N 1
ATOM 891 C CA . TYR A 1 107 ? -7.047 5.812 0.673 1.00 96.00 107 TYR A CA 1
ATOM 892 C C . TYR A 1 107 ? -8.493 5.855 1.180 1.00 96.00 107 TYR A C 1
ATOM 894 O O . TYR A 1 107 ? -8.862 5.183 2.138 1.00 96.00 107 TYR A O 1
ATOM 902 N N . LYS A 1 108 ? -9.347 6.632 0.503 1.00 94.25 108 LYS A N 1
ATOM 903 C CA . LYS A 1 108 ? -10.742 6.841 0.927 1.00 94.25 108 LYS A CA 1
ATOM 904 C C . LYS A 1 108 ? -11.662 5.627 0.764 1.00 94.25 108 LYS A C 1
ATOM 906 O O . LYS A 1 108 ? -12.724 5.604 1.377 1.00 94.25 108 LYS A O 1
ATOM 911 N N . ASP A 1 109 ? -11.330 4.686 -0.120 1.00 94.44 109 ASP A N 1
ATOM 912 C CA . ASP A 1 109 ? -12.161 3.499 -0.340 1.00 94.44 109 ASP A CA 1
ATOM 913 C C . ASP A 1 109 ? -11.748 2.395 0.629 1.00 94.44 109 ASP A C 1
ATOM 915 O O . ASP A 1 109 ? -10.697 1.767 0.475 1.00 94.44 109 ASP A O 1
ATOM 919 N N . LEU A 1 110 ? -12.605 2.142 1.615 1.00 94.81 110 LEU A N 1
ATOM 920 C CA . LEU A 1 110 ? -12.343 1.170 2.670 1.00 94.81 110 LEU A CA 1
ATOM 921 C C . LEU A 1 110 ? -12.222 -0.258 2.127 1.00 94.81 110 LEU A C 1
ATOM 923 O O . LEU A 1 110 ? -11.479 -1.057 2.690 1.00 94.81 110 LEU A O 1
ATOM 927 N N . SER A 1 111 ? -12.888 -0.582 1.017 1.00 93.38 111 SER A N 1
ATOM 928 C CA . SER A 1 111 ? -12.803 -1.912 0.396 1.00 93.38 111 SER A CA 1
ATOM 929 C C . SER A 1 111 ? -11.394 -2.171 -0.135 1.00 93.38 111 SER A C 1
ATOM 931 O O . SER A 1 111 ? -10.841 -3.261 0.021 1.00 93.38 111 SER A O 1
ATOM 933 N N . VAL A 1 112 ? -10.780 -1.140 -0.722 1.00 95.25 112 VAL A N 1
ATOM 934 C CA . VAL A 1 112 ? -9.381 -1.183 -1.158 1.00 95.25 112 VAL A CA 1
ATOM 935 C C . VAL A 1 112 ? -8.456 -1.253 0.051 1.00 95.25 112 VAL A C 1
ATOM 937 O O . VAL A 1 112 ? -7.556 -2.088 0.059 1.00 95.25 112 VAL A O 1
ATOM 940 N N . VAL A 1 113 ? -8.693 -0.446 1.090 1.00 96.62 113 VAL A N 1
ATOM 941 C CA . VAL A 1 113 ? -7.874 -0.476 2.315 1.00 96.62 113 VAL A CA 1
ATOM 942 C C . VAL A 1 113 ? -7.878 -1.875 2.944 1.00 96.62 113 VAL A C 1
ATOM 944 O O . VAL A 1 113 ? -6.812 -2.393 3.265 1.00 96.62 113 VAL A O 1
ATOM 947 N N . LYS A 1 114 ? -9.035 -2.545 3.032 1.00 95.50 114 LYS A N 1
ATOM 948 C CA . LYS A 1 114 ? -9.148 -3.932 3.529 1.00 95.50 114 LYS A CA 1
ATOM 949 C C . LYS A 1 114 ? -8.281 -4.907 2.718 1.00 95.50 114 LYS A C 1
ATOM 951 O O . LYS A 1 114 ? -7.505 -5.667 3.298 1.00 95.50 114 LYS A O 1
ATOM 956 N N . ARG A 1 115 ? -8.335 -4.836 1.379 1.00 95.69 115 ARG A N 1
ATOM 957 C CA . ARG A 1 115 ? -7.474 -5.645 0.484 1.00 95.69 115 ARG A CA 1
ATOM 958 C C . ARG A 1 115 ? -5.985 -5.354 0.693 1.00 95.69 115 ARG A C 1
ATOM 960 O O . ARG A 1 115 ? -5.166 -6.273 0.689 1.00 95.69 115 ARG A O 1
ATOM 967 N N . VAL A 1 116 ? -5.630 -4.087 0.893 1.00 97.38 116 VAL A N 1
ATOM 968 C CA . VAL A 1 116 ? -4.248 -3.650 1.135 1.00 97.38 116 VAL A CA 1
ATOM 969 C C . VAL A 1 116 ? -3.728 -4.181 2.471 1.00 97.38 116 VAL A C 1
ATOM 971 O O . VAL A 1 116 ? -2.607 -4.681 2.511 1.00 97.38 116 VAL A O 1
ATOM 974 N N . ILE A 1 117 ? -4.533 -4.146 3.540 1.00 96.81 117 ILE A N 1
ATOM 975 C CA . ILE A 1 117 ? -4.156 -4.706 4.849 1.00 96.81 117 ILE A CA 1
ATOM 976 C C . ILE A 1 117 ? -3.871 -6.206 4.731 1.00 96.81 117 ILE A C 1
ATOM 978 O O . ILE A 1 117 ? -2.833 -6.658 5.213 1.00 96.81 117 ILE A O 1
ATOM 982 N N . ALA A 1 118 ? -4.739 -6.962 4.052 1.00 94.88 118 ALA A N 1
ATOM 983 C CA . ALA A 1 118 ? -4.517 -8.388 3.812 1.00 94.88 118 ALA A CA 1
ATOM 984 C C . ALA A 1 118 ? -3.203 -8.638 3.047 1.00 94.88 118 ALA A C 1
ATOM 986 O O . ALA A 1 118 ? -2.369 -9.429 3.485 1.00 94.88 118 ALA A O 1
ATOM 987 N N . THR A 1 119 ? -2.966 -7.878 1.973 1.00 95.69 119 THR A N 1
ATOM 988 C CA . THR A 1 119 ? -1.743 -7.987 1.156 1.00 95.69 119 THR A CA 1
ATOM 989 C C . THR A 1 119 ? -0.481 -7.656 1.964 1.00 95.69 119 THR A C 1
ATOM 991 O O . THR A 1 119 ? 0.539 -8.338 1.855 1.00 95.69 119 THR A O 1
ATOM 994 N N . LEU A 1 120 ? -0.531 -6.614 2.800 1.00 95.94 120 LEU A N 1
ATOM 995 C CA . LEU A 1 120 ? 0.582 -6.229 3.667 1.00 95.94 120 LEU A CA 1
ATOM 996 C C . LEU A 1 120 ? 0.831 -7.262 4.771 1.00 95.94 120 LEU A C 1
ATOM 998 O O . LEU A 1 120 ? 1.989 -7.525 5.075 1.00 95.94 120 LEU A O 1
ATOM 1002 N N . LYS A 1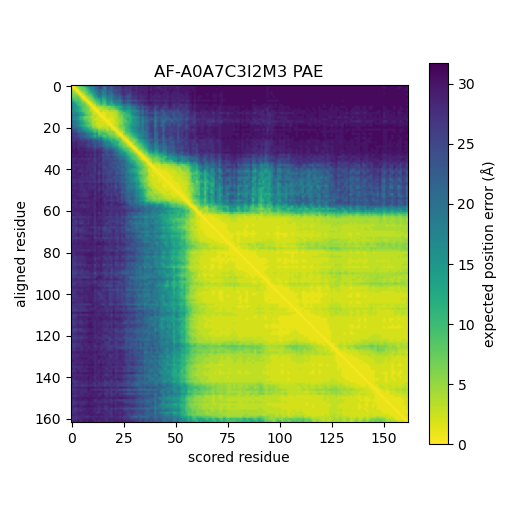 121 ? -0.215 -7.877 5.340 1.00 94.75 121 LYS A N 1
ATOM 1003 C CA . LYS A 1 121 ? -0.095 -8.943 6.354 1.00 94.75 121 LYS A CA 1
ATOM 1004 C C . LYS A 1 121 ? 0.649 -10.163 5.810 1.00 94.75 121 LYS A C 1
ATOM 1006 O O . LYS A 1 121 ? 1.505 -10.710 6.504 1.00 94.75 121 LYS A O 1
ATOM 1011 N N . GLU A 1 122 ? 0.346 -10.564 4.577 1.00 93.00 122 GLU A N 1
ATOM 1012 C CA . GLU A 1 122 ? 1.037 -11.664 3.895 1.00 93.00 122 GLU A CA 1
ATOM 1013 C C . GLU A 1 122 ? 2.505 -11.318 3.633 1.00 93.00 122 GLU A C 1
ATOM 1015 O O . GLU A 1 122 ? 3.398 -12.046 4.066 1.00 93.00 122 GLU A O 1
ATOM 1020 N N . LYS A 1 123 ? 2.767 -10.161 3.007 1.00 93.25 123 LYS A N 1
ATOM 1021 C CA . LYS A 1 123 ? 4.137 -9.701 2.713 1.00 93.25 123 LYS A CA 1
ATOM 1022 C C . LYS A 1 123 ? 4.970 -9.507 3.973 1.00 93.25 123 LYS A C 1
ATOM 1024 O O . LYS A 1 123 ? 6.168 -9.765 3.965 1.00 93.25 123 LYS A O 1
ATOM 1029 N N . ALA A 1 124 ? 4.342 -9.080 5.064 1.00 92.75 124 ALA A N 1
ATOM 1030 C CA . ALA A 1 124 ? 5.041 -8.809 6.303 1.00 92.75 124 ALA A CA 1
ATOM 1031 C C . ALA A 1 124 ? 5.728 -10.051 6.864 1.00 92.75 124 ALA A C 1
ATOM 1033 O O . ALA A 1 124 ? 6.728 -9.889 7.545 1.00 92.75 124 ALA A O 1
ATOM 1034 N N . GLN A 1 125 ? 5.249 -11.272 6.597 1.00 90.00 125 GLN A N 1
ATOM 1035 C CA . GLN A 1 125 ? 5.836 -12.491 7.169 1.00 90.00 125 GLN A CA 1
ATOM 1036 C C . GLN A 1 125 ? 7.344 -12.600 6.895 1.00 90.00 125 GLN A C 1
ATOM 1038 O O . GLN A 1 125 ? 8.101 -12.956 7.802 1.00 90.00 125 GLN A O 1
ATOM 1043 N N . GLU A 1 126 ? 7.771 -12.183 5.702 1.00 90.25 126 GLU A N 1
ATOM 1044 C CA . GLU A 1 126 ? 9.159 -12.219 5.223 1.00 90.25 126 GLU A CA 1
ATOM 1045 C C . GLU A 1 126 ? 9.951 -10.930 5.522 1.00 90.25 126 GLU A C 1
ATOM 1047 O O . GLU A 1 126 ? 11.157 -10.867 5.285 1.00 90.25 126 GLU A O 1
ATOM 1052 N N . GLU A 1 127 ? 9.298 -9.903 6.070 1.00 91.38 127 GLU A N 1
ATOM 1053 C CA . GLU A 1 127 ? 9.895 -8.592 6.323 1.00 91.38 127 GLU A CA 1
ATOM 1054 C C . GLU A 1 127 ? 10.607 -8.489 7.679 1.00 91.38 127 GLU A C 1
ATOM 1056 O O . GLU A 1 127 ? 10.373 -9.247 8.630 1.00 91.38 127 GLU A O 1
ATOM 1061 N N . THR A 1 128 ? 11.477 -7.482 7.789 1.00 92.25 128 THR A N 1
ATOM 1062 C CA . THR A 1 128 ? 12.223 -7.205 9.026 1.00 92.25 128 THR A CA 1
ATOM 1063 C C . THR A 1 128 ? 11.316 -6.728 10.166 1.00 92.25 128 THR A C 1
ATOM 1065 O O . THR A 1 128 ? 10.269 -6.115 9.947 1.00 92.25 128 THR A O 1
ATOM 1068 N N . LEU A 1 129 ? 11.750 -6.940 11.415 1.00 92.00 129 LEU A N 1
ATOM 1069 C CA . LEU A 1 129 ? 10.994 -6.533 12.606 1.00 92.00 129 LEU A CA 1
ATOM 1070 C C . LEU A 1 129 ? 10.637 -5.036 12.597 1.00 92.00 129 LEU A C 1
ATOM 1072 O O . LEU A 1 129 ? 9.509 -4.672 12.905 1.00 92.00 129 LEU A O 1
ATOM 1076 N N . ASN A 1 130 ? 11.562 -4.173 12.170 1.00 92.44 130 ASN A N 1
ATOM 1077 C CA . ASN A 1 130 ? 11.322 -2.729 12.094 1.00 92.44 130 ASN A CA 1
ATOM 1078 C C . ASN A 1 130 ? 10.185 -2.378 11.120 1.00 92.44 130 ASN A C 1
ATOM 1080 O O . ASN A 1 130 ? 9.370 -1.501 11.405 1.00 92.44 130 ASN A O 1
ATOM 1084 N N . VAL A 1 131 ? 10.113 -3.074 9.982 1.00 92.94 131 VAL A N 1
ATOM 1085 C CA . VAL A 1 131 ? 9.055 -2.885 8.980 1.00 92.94 131 VAL A CA 1
ATOM 1086 C C . VAL A 1 131 ? 7.704 -3.359 9.529 1.00 92.94 131 VAL A C 1
ATOM 1088 O O . VAL A 1 131 ? 6.706 -2.641 9.405 1.00 92.94 131 VAL A O 1
ATOM 1091 N N . LYS A 1 132 ? 7.679 -4.507 10.223 1.00 94.50 132 LYS A N 1
ATOM 1092 C CA . LYS A 1 132 ? 6.484 -5.024 10.918 1.00 94.50 132 LYS A CA 1
ATOM 1093 C C . LYS A 1 132 ? 5.960 -4.047 11.972 1.00 94.50 132 LYS A C 1
ATOM 1095 O O . LYS A 1 132 ? 4.760 -3.789 12.016 1.00 94.50 132 LYS A O 1
ATOM 1100 N N . GLU A 1 133 ? 6.837 -3.462 12.786 1.00 94.5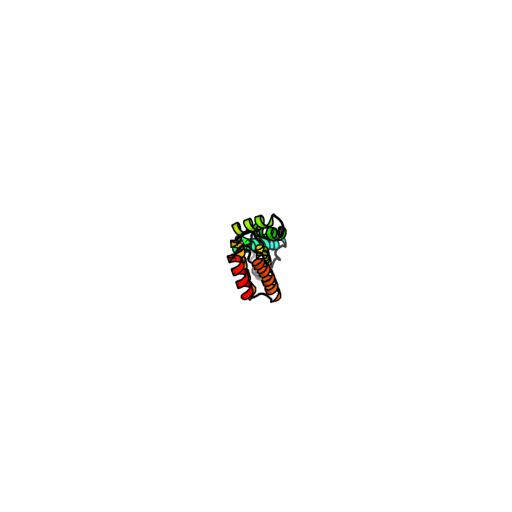6 133 GLU A N 1
ATOM 1101 C CA . GLU A 1 133 ? 6.442 -2.490 13.818 1.00 94.56 133 GLU A CA 1
ATOM 1102 C C . GLU A 1 133 ? 5.861 -1.196 13.221 1.00 94.56 133 GLU A C 1
ATOM 1104 O O . GLU A 1 133 ? 4.889 -0.642 13.751 1.00 94.56 133 GLU A O 1
ATOM 1109 N N . GLY A 1 134 ? 6.385 -0.748 12.074 1.00 94.69 134 GLY A N 1
ATOM 1110 C CA . GLY A 1 134 ? 5.803 0.360 11.312 1.00 94.69 134 GLY A CA 1
ATOM 1111 C C . GLY A 1 134 ? 4.370 0.064 10.858 1.00 94.69 134 GLY A C 1
ATOM 1112 O O . GLY A 1 134 ? 3.472 0.893 11.044 1.00 94.69 134 GLY A O 1
ATOM 1113 N N . LEU A 1 135 ? 4.132 -1.145 10.338 1.00 96.25 135 LEU A N 1
ATOM 1114 C CA . LEU A 1 135 ? 2.796 -1.613 9.962 1.00 96.25 135 LEU A CA 1
ATOM 1115 C C . LEU A 1 135 ? 1.861 -1.724 11.168 1.00 96.25 135 LEU A C 1
ATOM 1117 O O . LEU A 1 135 ? 0.772 -1.153 11.132 1.00 96.25 135 LEU A O 1
ATOM 1121 N N . LYS A 1 136 ? 2.291 -2.361 12.263 1.00 96.50 136 LYS A N 1
ATOM 1122 C CA . LYS A 1 136 ? 1.497 -2.459 13.502 1.00 96.50 136 LYS A CA 1
ATOM 1123 C C . LYS A 1 136 ? 1.062 -1.092 14.011 1.00 96.50 136 LYS A C 1
ATOM 1125 O O . LYS A 1 136 ? -0.097 -0.906 14.372 1.00 96.50 136 LYS A O 1
ATOM 1130 N N . SER A 1 137 ? 1.978 -0.128 14.020 1.00 96.75 137 SER A N 1
ATOM 1131 C CA . SER A 1 137 ? 1.693 1.233 14.480 1.00 96.75 137 SER A CA 1
ATOM 1132 C C . SER A 1 137 ? 0.621 1.904 13.619 1.00 96.75 137 SER A C 1
ATOM 1134 O O . SER A 1 137 ? -0.343 2.453 14.154 1.00 96.75 137 SER A O 1
ATOM 1136 N N . LYS A 1 138 ? 0.737 1.802 12.289 1.00 96.75 138 LYS A N 1
ATOM 1137 C CA . LYS A 1 138 ? -0.254 2.348 11.351 1.00 96.75 138 LYS A CA 1
ATOM 1138 C C . LYS A 1 138 ? -1.623 1.677 11.504 1.00 96.75 138 LYS A C 1
ATOM 1140 O O . LYS A 1 138 ? -2.630 2.376 11.577 1.00 96.75 138 LYS A O 1
ATOM 1145 N N . LEU A 1 139 ? -1.663 0.349 11.610 1.00 97.12 139 LEU A N 1
ATOM 1146 C CA . LEU A 1 139 ? -2.906 -0.410 11.777 1.00 97.12 139 LEU A CA 1
ATOM 1147 C C . LEU A 1 139 ? -3.603 -0.100 13.107 1.00 97.12 139 LEU A C 1
ATOM 1149 O O . LEU A 1 139 ? -4.819 0.067 13.124 1.00 97.12 139 LEU A O 1
ATOM 1153 N N . ARG A 1 140 ? -2.854 0.076 14.205 1.00 96.88 140 ARG A N 1
ATOM 1154 C CA . ARG A 1 140 ? -3.420 0.538 15.486 1.00 96.88 140 ARG A CA 1
ATOM 1155 C C . ARG A 1 140 ? -4.077 1.909 15.355 1.00 96.88 140 ARG A C 1
ATOM 1157 O O . ARG A 1 140 ? -5.174 2.103 15.866 1.00 96.88 140 ARG A O 1
ATOM 1164 N N . ILE A 1 141 ? -3.439 2.854 14.659 1.00 96.56 141 ILE A N 1
ATOM 1165 C CA . ILE A 1 141 ? -4.032 4.178 14.404 1.00 96.56 141 ILE A CA 1
ATOM 1166 C C . ILE A 1 141 ? -5.342 4.030 13.624 1.00 96.56 141 ILE A C 1
ATOM 1168 O O . ILE A 1 141 ? -6.338 4.647 13.996 1.00 96.56 141 ILE A O 1
ATOM 1172 N N . ILE A 1 142 ? -5.370 3.179 12.594 1.00 95.75 142 ILE A N 1
ATOM 1173 C CA . ILE A 1 142 ? -6.587 2.912 11.814 1.00 95.75 142 ILE A CA 1
ATOM 1174 C C . ILE A 1 142 ? -7.680 2.329 12.713 1.00 95.75 142 ILE A C 1
ATOM 1176 O O . ILE A 1 142 ? -8.772 2.885 12.749 1.00 95.75 142 ILE A O 1
ATOM 1180 N N . ALA A 1 143 ? -7.381 1.297 13.506 1.00 95.44 143 ALA A N 1
ATOM 1181 C CA . ALA A 1 143 ? -8.338 0.674 14.424 1.00 95.44 143 ALA A CA 1
ATOM 1182 C C . ALA A 1 143 ? -8.924 1.658 15.459 1.00 95.44 143 ALA A C 1
ATOM 1184 O O . ALA A 1 143 ? -10.082 1.533 15.852 1.00 95.44 143 ALA A O 1
ATOM 1185 N N . MET A 1 144 ? -8.142 2.655 15.888 1.00 95.44 144 MET A N 1
ATOM 1186 C CA . MET A 1 144 ? -8.589 3.675 16.845 1.00 95.44 144 MET A CA 1
ATOM 1187 C C . MET A 1 144 ? -9.390 4.819 16.213 1.00 95.44 144 MET A C 1
ATOM 1189 O O . MET A 1 144 ? -10.162 5.469 16.913 1.00 95.44 144 MET A O 1
ATOM 1193 N N . THR A 1 145 ? -9.176 5.115 14.929 1.00 94.44 145 THR A N 1
ATOM 1194 C CA . THR A 1 145 ? -9.723 6.319 14.275 1.00 94.44 145 THR A CA 1
ATOM 1195 C C . THR A 1 145 ? -10.813 6.024 13.250 1.00 94.44 145 THR A C 1
ATOM 1197 O O . THR A 1 145 ? -11.593 6.920 12.926 1.00 94.44 145 THR A O 1
ATOM 1200 N N . THR A 1 146 ? -10.889 4.793 12.737 1.00 93.25 146 THR A N 1
ATOM 1201 C CA . THR A 1 146 ? -11.895 4.421 11.742 1.00 93.25 146 THR A CA 1
ATOM 1202 C C . THR A 1 146 ? -13.294 4.337 12.364 1.00 93.25 146 THR A C 1
ATOM 1204 O O . THR A 1 146 ? -13.462 3.729 13.423 1.00 93.25 146 THR A O 1
ATOM 1207 N N . PRO A 1 147 ? -14.326 4.899 11.711 1.00 91.00 147 PRO A N 1
ATOM 1208 C CA . PRO A 1 147 ? -15.716 4.667 12.093 1.00 91.00 147 PRO A CA 1
ATOM 1209 C C . PRO A 1 147 ? -16.262 3.319 11.581 1.00 91.00 147 PRO A C 1
ATOM 1211 O O . PRO A 1 147 ? -17.330 2.899 12.018 1.00 91.00 147 PRO A O 1
ATOM 1214 N N . ASP A 1 148 ? -15.570 2.652 10.650 1.00 94.31 148 ASP A N 1
ATOM 1215 C CA . ASP A 1 148 ? -15.992 1.372 10.060 1.00 94.3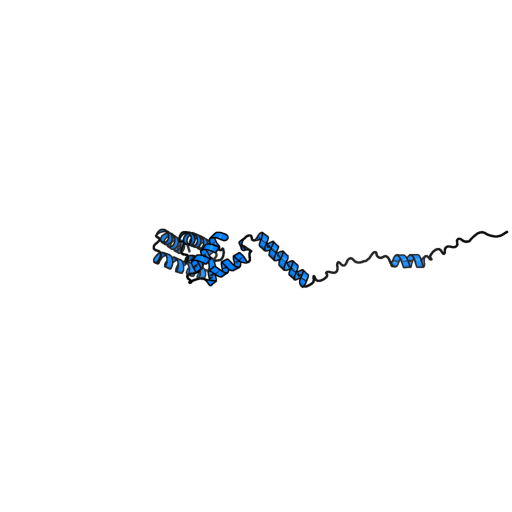1 148 ASP A CA 1
ATOM 1216 C C . ASP A 1 148 ? -15.611 0.197 10.969 1.00 94.31 148 ASP A C 1
ATOM 1218 O O . ASP A 1 148 ? -14.426 -0.076 11.175 1.00 94.31 148 ASP A O 1
ATOM 1222 N N . SER A 1 149 ? -16.614 -0.499 11.509 1.00 94.19 149 SER A N 1
ATOM 1223 C CA . SER A 1 149 ? -16.411 -1.595 12.467 1.00 94.19 149 SER A CA 1
ATOM 1224 C C . SER A 1 149 ? -15.657 -2.775 11.859 1.00 94.19 149 SER A C 1
ATOM 1226 O O . SER A 1 149 ? -14.787 -3.344 12.507 1.00 94.19 149 SER A O 1
ATOM 1228 N N . GLU A 1 150 ? -15.937 -3.106 10.600 1.00 94.94 150 GLU A N 1
ATOM 1229 C CA . GLU A 1 150 ? -15.282 -4.219 9.911 1.00 94.94 150 GLU A CA 1
ATOM 1230 C C . GLU A 1 150 ? -13.799 -3.910 9.652 1.00 94.94 150 GLU A C 1
ATOM 1232 O O . GLU A 1 150 ? -12.930 -4.738 9.912 1.00 94.94 150 GLU A O 1
ATOM 1237 N N . LEU A 1 151 ? -13.469 -2.696 9.195 1.00 94.19 151 LEU A N 1
ATOM 1238 C CA . LEU A 1 151 ? -12.079 -2.267 9.033 1.00 94.19 151 LEU A CA 1
ATOM 1239 C C . LEU A 1 151 ? -11.333 -2.249 10.370 1.00 94.19 151 LEU A C 1
ATOM 1241 O O . LEU A 1 151 ? -10.148 -2.582 10.407 1.00 94.19 151 LEU A O 1
ATOM 1245 N N . LYS A 1 152 ? -12.011 -1.872 11.459 1.00 96.00 152 LYS A N 1
ATOM 1246 C CA . LYS A 1 152 ? -11.436 -1.933 12.802 1.00 96.00 152 LYS A CA 1
ATOM 1247 C C . LYS A 1 152 ? -11.065 -3.368 13.180 1.00 96.00 152 LYS A C 1
ATOM 1249 O O . LYS A 1 152 ? -9.918 -3.597 13.554 1.00 96.00 152 LYS A O 1
ATOM 1254 N N . GLU A 1 153 ? -11.990 -4.314 13.035 1.00 95.88 153 GLU A N 1
ATOM 1255 C CA . GLU A 1 153 ? -11.747 -5.735 13.327 1.00 95.88 153 GLU A CA 1
ATOM 1256 C C . GLU A 1 153 ? -10.594 -6.294 12.482 1.00 95.88 153 GLU A C 1
ATOM 1258 O O . GLU A 1 153 ? -9.665 -6.894 13.021 1.00 95.88 153 GLU A O 1
ATOM 1263 N N . ILE A 1 154 ? -10.587 -6.007 11.175 1.00 95.50 154 ILE A N 1
ATOM 1264 C CA . ILE A 1 154 ? -9.517 -6.427 10.255 1.00 95.50 154 ILE A CA 1
ATOM 1265 C C . ILE A 1 154 ? -8.158 -5.853 10.678 1.00 95.50 154 ILE A C 1
ATOM 1267 O O . ILE A 1 154 ? -7.144 -6.553 10.637 1.00 95.50 154 ILE A O 1
ATOM 1271 N N . ALA A 1 155 ? -8.111 -4.583 11.084 1.00 95.06 155 ALA A N 1
ATOM 1272 C CA . ALA A 1 155 ? -6.879 -3.950 11.539 1.00 95.06 155 ALA A CA 1
ATOM 1273 C C . ALA A 1 155 ? -6.380 -4.549 12.866 1.00 95.06 155 ALA A C 1
ATOM 1275 O O . ALA A 1 155 ? -5.180 -4.787 13.006 1.00 95.06 155 ALA A O 1
ATOM 1276 N N . GLU A 1 156 ? -7.270 -4.828 13.821 1.00 94.94 156 GLU A N 1
ATOM 1277 C CA . GLU A 1 156 ? -6.926 -5.466 15.100 1.00 94.94 156 GLU A CA 1
ATOM 1278 C C . GLU A 1 156 ? -6.419 -6.902 14.904 1.00 94.94 156 GLU A C 1
ATOM 1280 O O . GLU A 1 156 ? -5.373 -7.269 15.450 1.00 94.94 156 GLU A O 1
ATOM 1285 N N . GLU A 1 157 ? -7.092 -7.688 14.063 1.00 94.94 157 GLU A N 1
ATOM 1286 C CA . GLU A 1 157 ? -6.670 -9.048 13.720 1.00 94.94 157 GLU A CA 1
ATOM 1287 C C . GLU A 1 157 ? -5.307 -9.048 13.011 1.00 94.94 157 GLU A C 1
ATOM 1289 O O . GLU A 1 157 ? -4.427 -9.859 13.316 1.00 94.94 157 GLU A O 1
ATOM 1294 N N . ALA A 1 158 ? -5.096 -8.108 12.086 1.00 92.81 158 ALA A N 1
ATOM 1295 C CA . ALA A 1 158 ? -3.816 -7.952 11.411 1.00 92.81 158 ALA A CA 1
ATOM 1296 C C . ALA A 1 158 ? -2.698 -7.579 12.396 1.00 92.81 158 ALA A C 1
ATOM 1298 O O . ALA A 1 158 ? -1.615 -8.147 12.307 1.00 92.81 158 ALA A O 1
ATOM 1299 N N . VAL A 1 159 ? -2.947 -6.700 13.373 1.00 93.31 159 VAL A N 1
ATOM 1300 C CA . VAL A 1 159 ? -1.958 -6.363 14.416 1.00 93.31 159 VAL A CA 1
ATOM 1301 C C . VAL A 1 159 ? -1.599 -7.575 15.277 1.00 93.31 159 VAL A C 1
ATOM 1303 O O . VAL A 1 159 ? -0.431 -7.720 15.633 1.00 93.31 159 VAL A O 1
ATOM 1306 N N . ALA A 1 160 ? -2.569 -8.428 15.614 1.00 91.56 160 ALA A N 1
ATOM 1307 C CA . ALA A 1 160 ? -2.336 -9.629 16.417 1.00 91.56 160 ALA A CA 1
ATOM 1308 C C . ALA A 1 160 ? -1.568 -10.729 15.658 1.00 91.56 160 ALA A C 1
ATOM 1310 O O . ALA A 1 160 ? -0.869 -11.525 16.282 1.00 91.56 160 ALA A O 1
ATOM 1311 N N . GLY A 1 161 ? -1.703 -10.777 14.328 1.00 85.94 161 GLY A N 1
ATOM 1312 C CA . GLY A 1 161 ? -1.035 -11.757 13.461 1.00 85.94 161 GLY A CA 1
ATOM 1313 C C . GLY A 1 161 ? 0.346 -11.347 12.928 1.00 85.94 161 GLY A C 1
ATOM 1314 O O . GLY A 1 161 ? 0.949 -12.119 12.179 1.00 85.94 161 GLY A O 1
ATOM 1315 N N . LEU A 1 162 ? 0.824 -10.145 13.263 1.00 86.50 162 LEU A N 1
ATOM 1316 C CA . LEU A 1 162 ? 2.144 -9.603 12.902 1.00 86.50 162 LEU A CA 1
ATOM 1317 C C . LEU A 1 162 ? 3.122 -9.685 14.079 1.00 86.50 162 LEU A C 1
ATOM 1319 O O . LEU A 1 162 ? 4.350 -9.621 13.848 1.00 86.50 162 LEU A O 1
#

Mean predicted aligned error: 14.74 Å

Secondary structure (DSSP, 8-state):
----------PPPHHHHHHHHHT-GGG--------PPPHHHHHHHHHHHHHHHHHHTGGGGSHHHHHHHHHHHHHTTSTTHHHHHHHHHHHH-S-SSHHHHHHHTT-S-HHHHHHHHHHHHHHHTTS-HHHHHHHHHHHHHHHHH-S-HHHHHHHHHHHHT-

pLDDT: mean 82.09, std 17.2, range [35.47, 97.38]

Nearest PDB structures (foldseek):
  8r22-assembly1_A  TM=4.888E-01  e=1.761E+00  Homo sapiens
  6fvy-assembly1_N  TM=4.898E-01  e=4.148E+00  Saccharomyces cerevisiae S288C
  5me3-assembly2_B  TM=5.172E-01  e=9.774E+00  Eremothecium gossypii ATCC 10895
  5me3-assembly1_A  TM=3.432E-01  e=4.148E+00  Eremothecium gossypii ATCC 10895
  6xns-assembly1_B  TM=3.819E-01  e=7.989E+00  synthetic construct

Sequence (162 aa):
MNSYDEDEKERPSWRDIDRKKDRSKHVAEERSAFRPKSAKAQWAQKQYLKEVENLFKGKKATKEHAIAHEAIHKYAGTSKFNTAVKKYIEEYDLPDDWSTLFLLLDYKDLSVVKRVIATLKEKAQEETLNVKEGLKSKLRIIAMTTPDSELKEIAEEAVAGL